Protein AF-A0A8E8EWY5-F1 (afdb_monomer)

Structure (mmCIF, N/CA/C/O backbone):
data_AF-A0A8E8EWY5-F1
#
_entry.id   AF-A0A8E8EWY5-F1
#
loop_
_atom_site.group_PDB
_atom_site.id
_atom_site.type_symbol
_atom_site.label_atom_id
_atom_site.label_alt_id
_atom_site.label_comp_id
_atom_site.label_asym_id
_atom_site.label_entity_id
_atom_site.label_seq_id
_atom_site.pdbx_PDB_ins_code
_atom_site.Cartn_x
_atom_site.Cartn_y
_atom_site.Cartn_z
_atom_site.occupancy
_atom_site.B_iso_or_equiv
_atom_site.auth_seq_id
_atom_site.auth_comp_id
_atom_site.auth_asym_id
_atom_site.auth_atom_id
_atom_site.pdbx_PDB_model_num
ATOM 1 N N . MET A 1 1 ? -15.990 -12.093 -7.035 1.00 45.44 1 MET A N 1
ATOM 2 C CA . MET A 1 1 ? -15.353 -11.104 -7.925 1.00 45.44 1 MET A CA 1
ATOM 3 C C . MET A 1 1 ? -14.337 -10.391 -7.060 1.00 45.44 1 MET A C 1
ATOM 5 O O . MET A 1 1 ? -14.735 -9.943 -5.994 1.00 45.44 1 MET A O 1
ATOM 9 N N . PHE A 1 2 ? -13.054 -10.409 -7.418 1.00 60.31 2 PHE A N 1
ATOM 10 C CA . PHE A 1 2 ? -12.082 -9.564 -6.721 1.00 60.31 2 PHE A CA 1
ATOM 11 C C . PHE A 1 2 ? -12.467 -8.103 -6.994 1.00 60.31 2 PHE A C 1
ATOM 13 O O . PHE A 1 2 ? -12.903 -7.801 -8.108 1.00 60.31 2 PHE A O 1
ATOM 20 N N . GLY A 1 3 ? -12.423 -7.246 -5.971 1.00 73.56 3 GLY A N 1
ATOM 21 C CA . GLY A 1 3 ? -12.613 -5.803 -6.144 1.00 73.56 3 GLY A CA 1
ATOM 22 C C . GLY A 1 3 ? -11.459 -5.179 -6.936 1.00 73.56 3 GLY A C 1
ATOM 23 O O . GLY A 1 3 ? -10.625 -5.895 -7.492 1.00 73.56 3 GLY A O 1
ATOM 24 N N .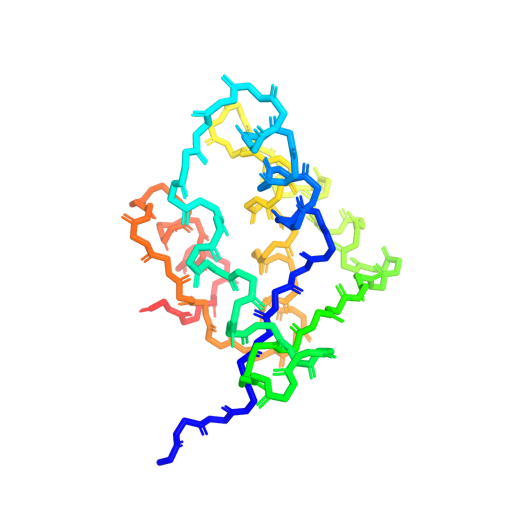 THR A 1 4 ? -11.401 -3.849 -6.979 1.00 86.81 4 THR A N 1
ATOM 25 C CA . THR A 1 4 ? -10.217 -3.125 -7.465 1.00 86.81 4 THR A CA 1
ATOM 26 C C . THR A 1 4 ? -8.979 -3.589 -6.696 1.00 86.81 4 THR A C 1
ATOM 28 O O . THR A 1 4 ? -9.037 -3.729 -5.475 1.00 86.81 4 THR A O 1
ATOM 31 N N . ILE A 1 5 ? -7.878 -3.861 -7.403 1.00 91.06 5 ILE A N 1
ATOM 32 C CA . ILE A 1 5 ? -6.598 -4.203 -6.777 1.00 91.06 5 ILE A CA 1
ATOM 33 C C . ILE A 1 5 ? -5.700 -2.978 -6.874 1.00 91.06 5 ILE A C 1
ATOM 35 O O . ILE A 1 5 ? -5.470 -2.464 -7.966 1.00 91.06 5 ILE A O 1
ATOM 39 N N . GLU A 1 6 ? -5.200 -2.528 -5.731 1.00 93.75 6 GLU A N 1
ATOM 40 C CA . GLU A 1 6 ? -4.443 -1.287 -5.596 1.00 93.75 6 GLU A CA 1
ATOM 41 C C . GLU A 1 6 ? -3.016 -1.572 -5.114 1.00 93.75 6 GLU A C 1
ATOM 43 O O . GLU A 1 6 ? -2.771 -2.524 -4.374 1.00 93.75 6 GLU A O 1
ATOM 48 N N . THR A 1 7 ? -2.073 -0.716 -5.499 1.00 93.81 7 THR A N 1
ATOM 49 C CA . THR A 1 7 ? -0.727 -0.655 -4.920 1.00 93.81 7 THR A CA 1
ATOM 50 C C . THR A 1 7 ? -0.322 0.800 -4.696 1.00 93.81 7 THR A C 1
ATOM 52 O O . THR A 1 7 ? -0.623 1.654 -5.537 1.00 93.81 7 THR A O 1
ATOM 55 N N . PRO A 1 8 ? 0.384 1.134 -3.604 1.00 94.38 8 PRO A N 1
ATOM 56 C CA . PRO A 1 8 ? 0.882 2.486 -3.420 1.00 94.38 8 PRO A CA 1
ATOM 57 C C . PRO A 1 8 ? 2.018 2.811 -4.394 1.00 94.38 8 PRO A C 1
ATOM 59 O O . PRO A 1 8 ? 2.798 1.935 -4.777 1.00 94.38 8 PRO A O 1
ATOM 62 N N . VAL A 1 9 ? 2.173 4.099 -4.715 1.00 92.38 9 VAL A N 1
ATOM 63 C CA . VAL A 1 9 ? 3.295 4.622 -5.524 1.00 92.38 9 VAL A CA 1
ATOM 64 C C . VAL A 1 9 ? 4.662 4.167 -4.990 1.00 92.38 9 VAL A C 1
ATOM 66 O O . VAL A 1 9 ? 5.553 3.876 -5.776 1.00 92.38 9 VAL A O 1
ATOM 69 N N . SER A 1 10 ? 4.828 4.002 -3.674 1.00 92.25 10 SER A N 1
ATOM 70 C CA . SER A 1 10 ? 6.101 3.554 -3.087 1.00 92.25 10 SER A CA 1
ATOM 71 C C . SER A 1 10 ? 6.546 2.160 -3.512 1.00 92.25 10 SER A C 1
ATOM 73 O O . SER A 1 10 ? 7.744 1.925 -3.617 1.00 92.25 10 SER A O 1
ATOM 75 N N . VAL A 1 11 ? 5.607 1.247 -3.775 1.00 92.12 11 VAL A N 1
ATOM 76 C CA . VAL A 1 11 ? 5.943 -0.078 -4.320 1.00 92.12 11 VAL A CA 1
ATOM 77 C C . VAL A 1 11 ? 6.444 0.071 -5.756 1.00 92.12 11 VAL A C 1
ATOM 79 O O . VAL A 1 11 ? 7.372 -0.619 -6.167 1.00 92.12 11 VAL A O 1
ATOM 82 N N . ILE A 1 12 ? 5.885 1.013 -6.521 1.00 90.00 12 ILE A N 1
ATOM 83 C CA . ILE A 1 12 ? 6.363 1.314 -7.875 1.00 90.00 12 ILE A CA 1
ATOM 84 C C . ILE A 1 12 ? 7.779 1.892 -7.829 1.00 90.00 12 ILE A C 1
ATOM 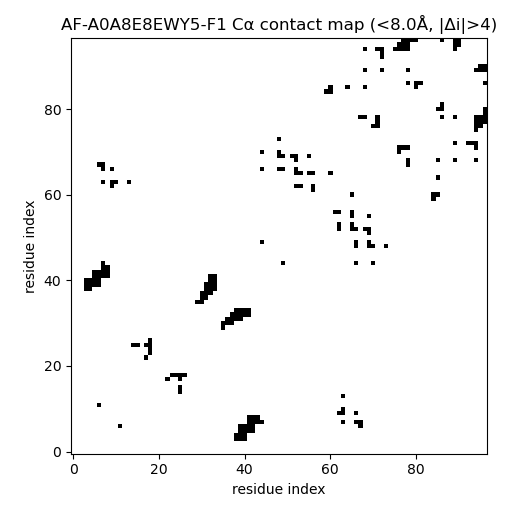86 O O . ILE A 1 12 ? 8.631 1.430 -8.580 1.00 90.00 12 ILE A O 1
ATOM 90 N N . ASP A 1 13 ? 8.065 2.801 -6.895 1.00 89.25 13 ASP A N 1
ATOM 91 C CA . ASP A 1 13 ? 9.414 3.353 -6.711 1.00 89.25 13 ASP A CA 1
ATOM 92 C C .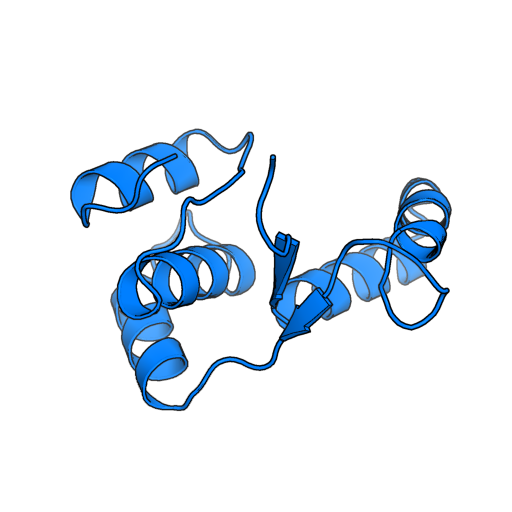 ASP A 1 13 ? 10.454 2.264 -6.369 1.00 89.25 13 ASP A C 1
ATOM 94 O O . ASP A 1 13 ? 11.616 2.345 -6.778 1.00 89.25 13 ASP A O 1
ATOM 98 N N . GLU A 1 14 ? 10.066 1.237 -5.605 1.00 89.88 14 GLU A N 1
ATOM 99 C CA . GLU A 1 14 ? 10.924 0.082 -5.306 1.00 89.88 14 GLU A CA 1
ATOM 100 C C . GLU A 1 14 ? 11.158 -0.807 -6.525 1.00 89.88 14 GLU A C 1
ATOM 102 O O . GLU A 1 14 ? 12.294 -1.214 -6.781 1.00 89.88 14 GLU A O 1
ATOM 107 N N . LEU A 1 15 ? 10.111 -1.060 -7.310 1.00 88.94 15 LEU A N 1
ATOM 108 C CA . LEU A 1 15 ? 10.218 -1.808 -8.558 1.00 88.94 15 LEU A CA 1
ATOM 109 C C . LEU A 1 15 ? 11.094 -1.079 -9.581 1.00 88.94 15 LEU A C 1
ATOM 111 O O . LEU A 1 15 ? 11.947 -1.707 -10.205 1.00 88.94 15 LEU A O 1
ATOM 115 N N . ASP A 1 16 ? 10.945 0.235 -9.722 1.00 87.12 16 ASP A N 1
ATOM 116 C CA . ASP A 1 16 ? 11.748 1.037 -10.647 1.00 87.12 16 ASP A CA 1
ATOM 117 C C . ASP A 1 16 ? 13.230 1.041 -10.239 1.00 87.12 16 ASP A C 1
ATOM 119 O O . ASP A 1 16 ? 14.119 0.947 -11.092 1.00 87.12 16 ASP A O 1
ATOM 123 N N . ARG A 1 17 ? 13.519 1.056 -8.931 1.00 87.12 17 ARG A N 1
ATOM 124 C CA . ARG A 1 17 ? 14.886 0.887 -8.414 1.00 87.12 17 ARG A CA 1
ATOM 125 C C . ARG A 1 17 ? 15.444 -0.499 -8.730 1.00 87.12 17 ARG A C 1
ATOM 127 O O . ARG A 1 17 ? 16.564 -0.593 -9.222 1.00 87.12 17 ARG A O 1
ATOM 134 N N . ALA A 1 18 ? 14.661 -1.557 -8.523 1.00 87.12 18 ALA A N 1
ATOM 135 C CA . ALA A 1 18 ? 15.066 -2.917 -8.874 1.00 87.12 18 ALA A CA 1
ATOM 136 C C . ALA A 1 18 ? 15.311 -3.066 -10.389 1.00 87.12 18 ALA A C 1
ATOM 138 O O . ALA A 1 18 ? 16.290 -3.682 -10.811 1.00 87.12 18 ALA A O 1
ATOM 139 N N . ALA A 1 19 ? 14.485 -2.448 -11.234 1.00 86.69 19 ALA A N 1
ATOM 140 C CA . ALA A 1 19 ? 14.717 -2.425 -12.676 1.00 86.69 19 ALA A CA 1
ATOM 141 C C . ALA A 1 19 ? 16.049 -1.740 -13.024 1.00 86.69 19 ALA A C 1
ATOM 143 O O . ALA A 1 19 ? 16.822 -2.271 -13.822 1.00 86.69 19 ALA A O 1
ATOM 144 N N . ALA A 1 20 ? 16.357 -0.602 -12.391 1.00 87.12 20 ALA A N 1
ATOM 145 C CA . ALA A 1 20 ? 17.632 0.096 -12.571 1.00 87.12 20 ALA A CA 1
ATOM 146 C C . ALA A 1 20 ? 18.846 -0.729 -12.097 1.00 87.12 20 ALA A C 1
ATOM 148 O O . ALA A 1 20 ? 19.940 -0.586 -12.643 1.00 87.12 20 ALA A O 1
ATOM 149 N N . GLU A 1 21 ? 18.652 -1.618 -11.121 1.00 90.69 21 GLU A N 1
ATOM 150 C CA . GLU A 1 21 ? 19.655 -2.578 -10.639 1.00 90.69 21 GLU A CA 1
ATOM 151 C C . GLU A 1 21 ? 19.797 -3.826 -11.536 1.00 90.69 21 GLU A C 1
ATOM 153 O O . GLU A 1 21 ? 20.688 -4.646 -11.312 1.00 90.69 21 GLU A O 1
ATOM 158 N N . GLY A 1 22 ? 18.973 -3.957 -12.583 1.00 88.19 22 GLY A N 1
ATOM 159 C CA . GLY A 1 22 ? 19.051 -5.036 -13.573 1.00 88.19 22 GLY A CA 1
ATOM 160 C C . GLY A 1 22 ? 18.142 -6.234 -13.294 1.00 88.19 22 GLY A C 1
ATOM 161 O O . GLY A 1 22 ? 18.353 -7.309 -13.856 1.00 88.19 22 GLY A O 1
ATOM 162 N N . TYR A 1 23 ? 17.132 -6.087 -12.433 1.00 84.06 23 TYR A N 1
ATOM 163 C CA . TYR A 1 23 ? 16.159 -7.149 -12.185 1.00 84.06 23 TYR A CA 1
ATOM 164 C C . TYR A 1 23 ? 15.081 -7.203 -13.285 1.00 84.06 23 TYR A C 1
ATOM 166 O O . TYR A 1 23 ? 14.063 -6.512 -13.236 1.00 84.06 23 TYR A O 1
ATOM 174 N N . ASP A 1 24 ? 15.266 -8.100 -14.258 1.00 79.44 24 ASP A N 1
ATOM 175 C CA . ASP A 1 24 ? 14.405 -8.224 -15.449 1.00 79.44 24 ASP A CA 1
ATOM 176 C C . ASP A 1 24 ? 12.938 -8.585 -15.158 1.00 79.44 24 ASP A C 1
ATOM 178 O O . ASP A 1 24 ? 12.061 -8.339 -15.990 1.00 79.44 24 ASP A O 1
ATOM 182 N N . PHE A 1 25 ? 12.623 -9.161 -13.991 1.00 76.75 25 PHE A N 1
ATOM 183 C CA . PHE A 1 25 ? 11.245 -9.549 -13.663 1.00 76.75 25 PHE A CA 1
ATOM 184 C C . PHE A 1 25 ? 10.293 -8.345 -13.577 1.00 76.75 25 PHE A C 1
ATOM 186 O O . PHE A 1 25 ? 9.098 -8.510 -13.831 1.00 76.75 25 PHE A O 1
ATOM 193 N N . VAL A 1 26 ? 10.809 -7.143 -13.286 1.00 77.00 26 VAL A N 1
ATOM 194 C CA . VAL A 1 26 ? 10.013 -5.908 -13.188 1.00 77.00 26 VAL A CA 1
ATOM 195 C C . VAL A 1 26 ? 9.328 -5.577 -14.518 1.00 77.00 26 VAL A C 1
ATOM 197 O O . VAL A 1 26 ? 8.192 -5.104 -14.533 1.00 77.00 26 VAL A O 1
ATOM 200 N N . THR A 1 27 ? 9.948 -5.938 -15.646 1.00 74.00 27 THR A N 1
ATOM 201 C CA . THR A 1 27 ? 9.369 -5.742 -16.988 1.00 74.00 27 THR A CA 1
ATOM 202 C C . THR A 1 27 ? 8.044 -6.487 -17.181 1.00 74.00 27 THR A C 1
ATOM 204 O O . THR A 1 27 ? 7.186 -6.048 -17.943 1.00 74.00 27 THR A O 1
ATOM 207 N N . ARG A 1 28 ? 7.831 -7.593 -16.454 1.00 77.44 28 ARG A N 1
ATOM 208 C CA . ARG A 1 28 ? 6.577 -8.361 -16.487 1.00 77.44 28 ARG A CA 1
ATOM 209 C C . ARG A 1 28 ? 5.473 -7.711 -15.657 1.00 77.44 28 ARG A C 1
ATOM 211 O O . ARG A 1 28 ? 4.302 -7.944 -15.943 1.00 77.44 28 ARG A O 1
ATOM 218 N N . ILE A 1 29 ? 5.837 -6.928 -14.640 1.00 77.81 29 ILE A N 1
ATOM 219 C CA . ILE A 1 29 ? 4.889 -6.214 -13.775 1.00 77.81 29 ILE A CA 1
ATOM 220 C C . ILE A 1 29 ? 4.341 -4.979 -14.496 1.00 77.81 29 ILE A C 1
ATOM 222 O O . ILE A 1 29 ? 3.189 -4.611 -14.291 1.00 77.81 29 ILE A O 1
ATOM 226 N N . ASP A 1 30 ? 5.112 -4.372 -15.399 1.00 76.44 30 ASP A N 1
ATOM 227 C CA . ASP A 1 30 ? 4.661 -3.185 -16.132 1.00 76.44 30 ASP A CA 1
ATOM 228 C C . ASP A 1 30 ? 3.360 -3.429 -16.919 1.00 76.44 30 ASP A C 1
ATOM 230 O O . ASP A 1 30 ? 2.469 -2.584 -16.929 1.00 76.44 30 ASP A O 1
ATOM 234 N N . ALA A 1 31 ? 3.186 -4.632 -17.476 1.00 75.75 31 ALA A N 1
ATOM 235 C CA . ALA A 1 31 ? 1.990 -5.020 -18.225 1.00 75.75 31 ALA A CA 1
ATOM 236 C C . ALA A 1 31 ? 0.712 -5.164 -17.373 1.00 75.75 31 ALA A C 1
ATOM 238 O O . ALA A 1 31 ? -0.377 -5.235 -17.935 1.00 75.75 31 ALA A O 1
ATOM 239 N N . VAL A 1 32 ? 0.815 -5.252 -16.040 1.00 78.31 32 VAL A N 1
ATOM 240 C CA . VAL A 1 32 ? -0.365 -5.376 -15.159 1.00 78.31 32 VAL A CA 1
ATOM 241 C C . VAL A 1 32 ? -0.780 -4.054 -14.517 1.00 78.31 32 VAL A C 1
ATOM 243 O O . VAL A 1 32 ? -1.838 -4.003 -13.892 1.00 78.31 32 VAL A O 1
ATOM 246 N N . LYS A 1 33 ? -0.000 -2.981 -14.697 1.00 80.25 33 LYS A N 1
ATOM 247 C CA . LYS A 1 33 ? -0.313 -1.641 -14.186 1.00 80.25 33 LYS A CA 1
ATOM 248 C C . LYS A 1 33 ? -1.455 -1.005 -14.987 1.00 80.25 33 LYS A C 1
ATOM 250 O O . LYS A 1 33 ? -1.501 -1.096 -16.210 1.00 80.25 33 LYS A O 1
ATOM 255 N N . SER A 1 34 ? -2.360 -0.321 -14.297 1.00 73.75 34 SER A N 1
ATOM 256 C CA . SER A 1 34 ? -3.573 0.295 -14.866 1.00 73.75 34 SER A CA 1
ATOM 257 C C . SER A 1 34 ? -3.313 1.324 -15.967 1.00 73.75 34 SER A C 1
ATOM 259 O O . SER A 1 34 ? -4.103 1.416 -16.901 1.00 73.75 34 SER A O 1
ATOM 261 N N . TYR A 1 35 ? -2.191 2.053 -15.932 1.00 73.88 35 TYR A N 1
ATOM 262 C CA . TYR A 1 35 ? -1.826 2.970 -17.022 1.00 73.88 35 TYR A CA 1
ATOM 263 C C . TYR A 1 35 ? -1.442 2.254 -18.332 1.00 73.88 35 TYR A C 1
ATOM 265 O O . TYR A 1 35 ? -1.339 2.907 -19.366 1.00 73.88 35 TYR A O 1
ATOM 273 N N . ASN A 1 36 ? -1.249 0.931 -18.288 1.00 71.56 36 ASN A N 1
ATOM 274 C CA . ASN A 1 36 ? -1.015 0.044 -19.428 1.00 71.56 36 ASN A CA 1
ATOM 275 C C . ASN A 1 36 ? -2.228 -0.881 -19.677 1.00 71.56 36 ASN A C 1
ATOM 277 O O . ASN A 1 36 ? -2.055 -2.043 -20.042 1.00 71.56 36 ASN A O 1
ATOM 281 N N . ASP A 1 37 ? -3.451 -0.403 -19.413 1.00 77.31 37 ASP A N 1
ATOM 282 C CA . ASP A 1 37 ? -4.704 -1.181 -19.492 1.00 77.31 37 ASP A CA 1
ATOM 283 C C . ASP A 1 37 ? -4.737 -2.424 -18.571 1.00 77.31 37 ASP A C 1
ATOM 285 O O . ASP A 1 37 ? -5.547 -3.340 -18.746 1.00 77.31 37 ASP A O 1
ATOM 289 N N . GLY A 1 38 ? -3.845 -2.473 -17.578 1.00 79.62 38 GLY A N 1
ATOM 290 C CA . GLY A 1 38 ? -3.777 -3.530 -16.579 1.00 79.62 38 GLY A CA 1
ATOM 291 C C . G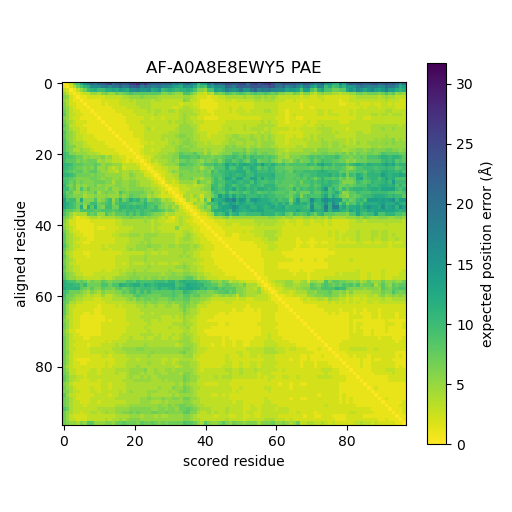LY A 1 38 ? -4.819 -3.386 -15.464 1.00 79.62 38 GLY A C 1
ATOM 292 O O . GLY A 1 38 ? -5.579 -2.424 -15.394 1.00 79.62 38 GLY A O 1
ATOM 293 N N . TRP A 1 39 ? -4.854 -4.364 -14.560 1.00 88.12 39 TRP A N 1
ATOM 294 C CA . TRP A 1 39 ? -5.829 -4.425 -13.463 1.00 88.12 39 TRP A CA 1
ATOM 295 C C . TRP A 1 39 ? -5.338 -3.794 -12.149 1.00 88.12 39 TRP A C 1
ATOM 297 O O . TRP A 1 39 ? -6.131 -3.672 -11.218 1.00 88.12 39 TRP A O 1
ATOM 307 N N . LEU A 1 40 ? -4.054 -3.425 -12.053 1.00 89.56 40 LEU A N 1
ATOM 308 C CA . LEU A 1 40 ? -3.437 -2.884 -10.839 1.00 89.56 40 LEU A CA 1
ATOM 309 C C . LEU A 1 40 ? -3.495 -1.351 -10.818 1.00 89.56 40 LEU A C 1
ATOM 311 O O . LEU A 1 40 ? -2.780 -0.672 -11.563 1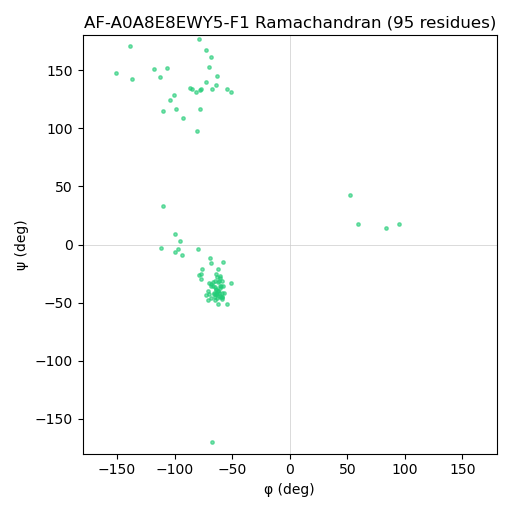.00 89.56 40 LEU A O 1
ATOM 315 N N . GLU A 1 41 ? -4.326 -0.792 -9.949 1.00 92.12 41 GLU A N 1
ATOM 316 C CA . GLU A 1 41 ? -4.430 0.650 -9.741 1.00 92.12 41 GLU A CA 1
ATOM 317 C C . GLU A 1 41 ? -3.273 1.165 -8.878 1.00 92.12 41 GLU A C 1
ATOM 319 O O . GLU A 1 41 ? -2.940 0.582 -7.848 1.00 92.12 41 GLU A O 1
ATOM 324 N N . ILE A 1 42 ? -2.635 2.257 -9.305 1.00 92.12 42 ILE A N 1
ATOM 325 C CA . ILE A 1 42 ? -1.559 2.890 -8.537 1.00 92.12 42 ILE A CA 1
ATOM 326 C C . ILE A 1 42 ? -2.157 4.062 -7.775 1.00 92.12 42 ILE A C 1
ATOM 328 O O . ILE A 1 42 ? -2.610 5.033 -8.380 1.00 92.12 42 ILE A O 1
ATOM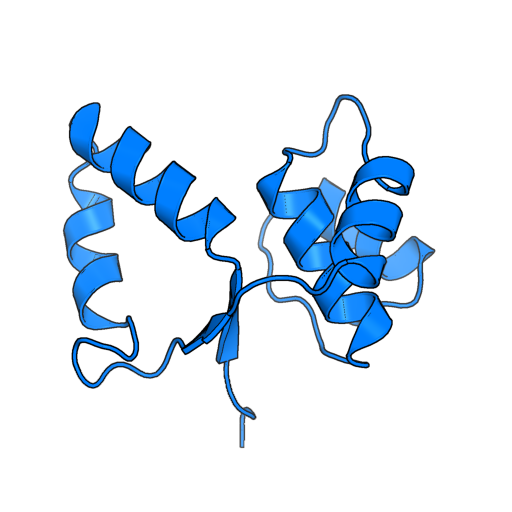 332 N N . VAL A 1 43 ? -2.127 3.981 -6.450 1.00 93.75 43 VAL A N 1
ATOM 333 C CA . VAL A 1 43 ? -2.753 4.971 -5.573 1.00 93.75 43 VAL A CA 1
ATOM 334 C C . VAL A 1 43 ? -1.709 5.747 -4.779 1.00 93.75 43 VAL A C 1
ATOM 336 O O . VAL A 1 43 ? -0.681 5.218 -4.355 1.00 93.75 43 VAL A O 1
ATOM 339 N N . ALA A 1 44 ? -1.973 7.032 -4.556 1.00 94.62 44 ALA A N 1
ATOM 340 C CA . ALA A 1 44 ? -1.211 7.822 -3.600 1.00 94.62 44 ALA A CA 1
ATOM 341 C C . ALA A 1 44 ? -1.833 7.660 -2.201 1.00 94.62 44 ALA A C 1
ATOM 343 O O . ALA A 1 44 ? -3.062 7.753 -2.085 1.00 94.62 44 ALA A O 1
ATOM 344 N N . PRO A 1 45 ? -1.027 7.443 -1.145 1.00 94.38 45 PRO A N 1
ATOM 345 C CA . PRO A 1 45 ? -1.534 7.506 0.216 1.00 94.38 45 PRO A CA 1
ATOM 346 C C . PRO A 1 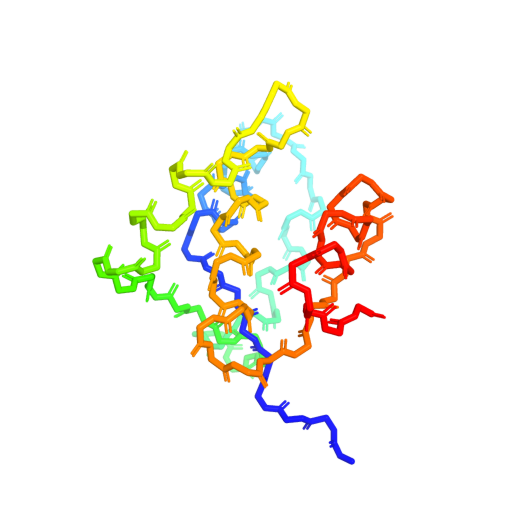45 ? -2.038 8.918 0.549 1.00 94.38 45 PRO A C 1
ATOM 348 O O . PRO A 1 45 ? -1.465 9.922 0.114 1.00 94.38 45 PRO A O 1
ATOM 351 N N . THR A 1 46 ? -3.089 9.007 1.354 1.00 97.06 46 THR A N 1
ATOM 352 C CA . THR A 1 46 ? -3.522 10.257 1.986 1.00 97.06 46 THR A CA 1
ATOM 353 C C . THR A 1 46 ? -2.562 10.655 3.114 1.00 97.06 46 THR A C 1
ATOM 355 O O . THR A 1 46 ? -1.756 9.850 3.573 1.00 97.06 46 THR A O 1
ATOM 358 N N . GLY A 1 47 ? -2.662 11.894 3.612 1.00 97.31 47 GLY A N 1
ATOM 359 C CA . GLY A 1 47 ? -1.846 12.339 4.751 1.00 97.31 47 GLY A CA 1
ATOM 360 C C . GLY A 1 47 ? -2.026 11.466 5.999 1.00 97.31 47 GLY A C 1
ATOM 361 O O . GLY A 1 47 ? -1.041 11.087 6.618 1.00 97.31 47 GLY A O 1
ATOM 362 N N . ALA A 1 48 ? -3.264 11.065 6.308 1.00 97.19 48 ALA A N 1
ATOM 363 C CA . ALA A 1 48 ? -3.548 10.192 7.448 1.00 97.19 48 ALA A CA 1
ATOM 364 C C . ALA A 1 48 ? -2.971 8.779 7.258 1.00 97.19 48 ALA A C 1
ATOM 366 O O . ALA A 1 48 ? -2.515 8.161 8.215 1.00 97.19 48 ALA A O 1
ATOM 367 N N . GLU A 1 49 ? -2.978 8.263 6.025 1.00 97.56 49 GLU A N 1
ATOM 368 C CA . GLU A 1 49 ? -2.357 6.974 5.699 1.00 97.56 49 GLU A CA 1
ATOM 369 C C . GLU A 1 49 ? -0.826 7.046 5.816 1.00 97.56 49 GLU A C 1
ATOM 371 O O . GLU A 1 49 ? -0.209 6.074 6.240 1.00 97.56 49 GLU A O 1
ATOM 376 N N . LEU A 1 50 ? -0.204 8.187 5.495 1.00 97.00 50 LEU A N 1
ATOM 377 C CA . LEU A 1 50 ? 1.234 8.395 5.703 1.00 97.00 50 LEU A CA 1
ATOM 378 C C . LEU A 1 50 ? 1.598 8.459 7.188 1.00 97.00 50 LEU A C 1
ATOM 380 O O . LEU A 1 50 ? 2.532 7.781 7.599 1.00 97.00 50 LEU A O 1
ATOM 384 N N . GLU A 1 51 ? 0.846 9.219 7.986 1.00 96.75 51 GLU A N 1
ATOM 385 C CA . GLU A 1 51 ? 1.058 9.302 9.439 1.00 96.75 51 GLU A CA 1
ATOM 386 C C . GLU A 1 51 ? 0.932 7.921 10.094 1.00 96.75 51 GLU A C 1
ATOM 388 O O . GLU A 1 51 ? 1.801 7.507 10.858 1.00 96.75 51 GLU A O 1
ATOM 393 N N . LEU A 1 52 ? -0.100 7.156 9.722 1.00 95.88 52 LEU A N 1
ATOM 394 C CA . LEU A 1 52 ? -0.264 5.791 10.212 1.00 95.88 52 LEU A CA 1
ATOM 395 C C . LEU A 1 52 ? 0.876 4.871 9.749 1.00 95.88 52 LEU A C 1
ATOM 397 O O . LEU A 1 52 ? 1.325 4.029 10.520 1.00 95.88 52 LEU A O 1
ATOM 401 N N . ALA A 1 53 ? 1.352 5.006 8.511 1.00 95.56 53 ALA A N 1
ATOM 402 C CA . ALA A 1 53 ? 2.484 4.217 8.030 1.00 95.56 53 ALA A CA 1
ATOM 403 C C . ALA A 1 53 ? 3.759 4.499 8.842 1.00 95.56 53 ALA A C 1
ATOM 405 O O . ALA A 1 53 ? 4.481 3.561 9.179 1.00 95.56 53 ALA A O 1
ATOM 406 N N . ASP A 1 54 ? 4.010 5.760 9.197 1.00 94.75 54 ASP A N 1
ATOM 407 C CA . ASP A 1 54 ? 5.149 6.139 10.037 1.00 94.75 54 ASP A CA 1
ATOM 408 C C . ASP A 1 54 ? 5.032 5.534 11.451 1.00 94.75 54 ASP A C 1
ATOM 410 O O . ASP A 1 54 ? 6.024 5.034 11.985 1.00 94.75 54 ASP A O 1
ATOM 414 N N . ASP A 1 55 ? 3.822 5.486 12.020 1.00 94.38 55 ASP A N 1
ATOM 415 C CA . ASP A 1 55 ? 3.548 4.860 13.324 1.00 94.38 55 ASP A CA 1
ATOM 416 C C . ASP A 1 55 ? 3.659 3.323 13.301 1.00 94.38 55 ASP A C 1
ATOM 418 O O . ASP A 1 55 ? 4.044 2.699 14.295 1.00 94.38 55 ASP A O 1
ATOM 422 N N . LEU A 1 56 ? 3.306 2.692 12.177 1.00 91.06 56 LEU A N 1
ATOM 423 C CA . LEU A 1 56 ? 3.404 1.241 11.985 1.00 91.06 56 LEU A CA 1
ATOM 424 C C . LEU A 1 56 ? 4.837 0.770 11.724 1.00 91.06 56 LEU A C 1
ATOM 426 O O . LEU A 1 56 ? 5.126 -0.415 11.919 1.00 91.06 56 LEU A O 1
ATOM 430 N N . GLY A 1 57 ? 5.711 1.677 11.283 1.00 85.38 57 GLY A N 1
ATOM 431 C CA . GLY A 1 57 ? 7.091 1.384 10.933 1.00 85.38 57 GLY A CA 1
ATOM 432 C C . GLY A 1 57 ? 7.828 0.621 12.035 1.00 85.38 57 GLY A C 1
ATOM 433 O O . GLY A 1 57 ? 7.836 0.994 13.208 1.00 85.38 57 GLY A O 1
ATOM 434 N N . ASP A 1 58 ? 8.502 -0.458 11.647 1.00 85.88 58 ASP A N 1
ATOM 435 C CA . ASP A 1 58 ? 9.461 -1.147 12.499 1.00 85.88 58 ASP A CA 1
ATOM 436 C C . ASP A 1 58 ? 10.692 -1.567 11.694 1.00 85.88 58 ASP A C 1
ATOM 438 O O . ASP A 1 58 ? 10.736 -1.451 10.474 1.00 85.88 58 ASP A O 1
ATOM 442 N N . HIS A 1 59 ? 11.727 -2.030 12.393 1.00 83.69 59 HIS A N 1
ATOM 443 C CA . HIS A 1 59 ? 13.008 -2.423 11.796 1.00 83.69 59 HIS A CA 1
ATOM 444 C C . HIS A 1 59 ? 12.929 -3.525 10.724 1.00 83.69 59 HIS A C 1
ATOM 446 O O . HIS A 1 59 ? 13.916 -3.732 10.020 1.00 83.69 59 HIS A O 1
ATOM 452 N N . ALA A 1 60 ? 11.812 -4.247 10.629 1.00 85.31 60 ALA A N 1
ATOM 453 C CA . ALA A 1 60 ? 11.595 -5.327 9.678 1.00 85.31 60 ALA A CA 1
ATOM 454 C C . ALA A 1 60 ? 10.533 -4.986 8.614 1.00 85.31 60 ALA A C 1
ATOM 456 O O . ALA A 1 60 ? 10.330 -5.790 7.711 1.00 85.31 60 ALA A O 1
ATOM 457 N N . LEU A 1 61 ? 9.889 -3.814 8.683 1.00 88.06 61 LEU A N 1
ATOM 458 C CA . LEU A 1 61 ? 8.975 -3.319 7.651 1.00 88.06 61 LEU A CA 1
ATOM 459 C C . LEU A 1 61 ? 9.678 -2.293 6.764 1.00 88.06 61 LEU A C 1
ATOM 461 O O . LEU A 1 61 ? 10.230 -1.304 7.254 1.00 88.06 61 LEU A O 1
ATOM 465 N N . SER A 1 62 ? 9.615 -2.484 5.445 1.00 90.62 62 SER A N 1
ATOM 466 C CA . SER A 1 62 ? 9.984 -1.408 4.530 1.00 90.62 62 SER A CA 1
ATOM 467 C C . SER A 1 62 ? 8.965 -0.265 4.611 1.00 90.62 62 SER A C 1
ATOM 469 O O . SER A 1 62 ? 7.821 -0.427 5.046 1.00 90.62 62 SER A O 1
ATOM 471 N N . SER A 1 63 ? 9.360 0.918 4.133 1.00 91.19 63 SER A N 1
ATOM 472 C CA . SER A 1 63 ? 8.424 2.041 4.007 1.00 91.19 63 SER A CA 1
ATOM 473 C C . SER A 1 63 ? 7.251 1.729 3.069 1.00 91.19 63 SER A C 1
ATOM 475 O O . SER A 1 63 ? 6.164 2.274 3.254 1.00 91.19 63 SER A O 1
ATOM 477 N N . ALA A 1 64 ? 7.449 0.856 2.073 1.00 93.69 64 ALA A N 1
ATOM 478 C CA . ALA A 1 64 ? 6.383 0.428 1.181 1.00 93.69 64 ALA A CA 1
ATOM 479 C C . ALA A 1 64 ? 5.408 -0.517 1.894 1.00 93.69 64 ALA A C 1
ATOM 481 O O . ALA A 1 64 ? 4.201 -0.298 1.807 1.00 93.69 64 ALA A O 1
ATOM 482 N N . ASP A 1 65 ? 5.911 -1.476 2.676 1.00 95.00 65 ASP A N 1
ATOM 483 C CA . ASP A 1 65 ? 5.079 -2.397 3.461 1.00 95.00 65 ASP A CA 1
ATOM 484 C C . ASP A 1 65 ? 4.212 -1.656 4.479 1.00 95.00 65 ASP A C 1
ATOM 486 O O . ASP A 1 65 ? 3.008 -1.899 4.580 1.00 95.00 65 ASP A O 1
ATOM 490 N N . ALA A 1 66 ? 4.806 -0.701 5.200 1.00 95.62 66 ALA A N 1
ATOM 491 C CA . ALA A 1 66 ? 4.086 0.122 6.164 1.00 95.62 66 ALA A CA 1
ATOM 492 C C . ALA A 1 66 ? 2.959 0.933 5.497 1.00 95.62 66 ALA A C 1
ATOM 494 O O . ALA A 1 66 ? 1.863 1.051 6.046 1.00 95.62 66 ALA A O 1
ATOM 495 N N . ARG A 1 67 ? 3.186 1.434 4.274 1.00 96.50 67 ARG A N 1
ATOM 496 C CA . ARG A 1 67 ? 2.165 2.144 3.485 1.00 96.50 67 ARG A CA 1
ATOM 497 C C . ARG A 1 67 ? 1.071 1.212 2.972 1.00 96.50 67 ARG A C 1
ATOM 499 O O . ARG A 1 67 ? -0.095 1.595 3.023 1.00 96.50 67 ARG A O 1
ATOM 506 N N . CYS A 1 68 ? 1.408 0.000 2.529 1.00 96.75 68 CYS A N 1
ATOM 507 C CA . CYS A 1 68 ? 0.417 -1.016 2.162 1.00 96.75 68 CYS A CA 1
ATOM 508 C C . CYS A 1 68 ? -0.501 -1.346 3.349 1.00 96.75 68 CYS A C 1
ATOM 510 O O . CYS A 1 68 ? -1.721 -1.368 3.194 1.00 96.75 68 CYS A O 1
ATOM 512 N N . LEU A 1 69 ? 0.072 -1.533 4.542 1.00 96.62 69 LEU A N 1
ATOM 513 C CA . LEU A 1 69 ? -0.679 -1.790 5.774 1.00 96.62 69 LEU A CA 1
ATOM 514 C C . LEU A 1 69 ? -1.579 -0.616 6.168 1.00 96.62 69 LEU A C 1
ATOM 516 O O . LEU A 1 69 ? -2.750 -0.822 6.483 1.00 96.62 69 LEU A O 1
ATOM 520 N N . ALA A 1 70 ? -1.052 0.609 6.133 1.00 97.00 70 ALA A N 1
ATOM 521 C CA . ALA A 1 70 ? -1.810 1.798 6.501 1.00 97.00 70 ALA A CA 1
ATOM 522 C C . ALA A 1 70 ? -2.995 2.049 5.558 1.00 97.00 70 ALA A C 1
ATOM 524 O O . ALA A 1 70 ? -4.098 2.337 6.023 1.00 97.00 70 ALA A O 1
ATOM 525 N N . ILE A 1 71 ? -2.789 1.882 4.247 1.00 96.94 71 ILE A N 1
ATOM 526 C CA . ILE A 1 71 ? -3.857 1.969 3.243 1.00 96.94 71 ILE A CA 1
ATOM 527 C C . ILE A 1 71 ? -4.907 0.887 3.493 1.00 96.94 71 ILE A C 1
ATOM 529 O O . ILE A 1 71 ? -6.091 1.202 3.588 1.00 96.94 71 ILE A O 1
ATOM 533 N N . ALA A 1 72 ? -4.486 -0.373 3.641 1.00 96.69 72 ALA A N 1
ATOM 534 C CA . ALA A 1 72 ? -5.411 -1.479 3.870 1.00 96.69 72 ALA A CA 1
ATOM 535 C C . ALA A 1 72 ? -6.254 -1.259 5.137 1.00 96.69 72 ALA A C 1
ATOM 537 O O . ALA A 1 72 ? -7.470 -1.437 5.118 1.00 96.69 72 ALA A O 1
ATOM 538 N N . SER A 1 73 ? -5.622 -0.775 6.209 1.00 96.62 73 SER A N 1
ATOM 539 C CA . SER A 1 73 ? -6.286 -0.461 7.474 1.00 96.62 73 SER A CA 1
ATOM 540 C C . SER A 1 73 ? -7.296 0.683 7.352 1.00 96.62 73 SER A C 1
ATOM 542 O O . SER A 1 73 ? -8.425 0.538 7.817 1.00 96.62 73 SER A O 1
ATOM 544 N N . GLN A 1 74 ? -6.942 1.807 6.719 1.00 96.81 74 GLN A N 1
ATOM 545 C CA . GLN A 1 74 ? -7.849 2.961 6.641 1.00 96.81 74 GLN A CA 1
ATOM 546 C C . GLN A 1 74 ? -8.964 2.806 5.608 1.00 96.81 74 GLN A C 1
ATOM 548 O O . GLN A 1 74 ? -10.015 3.434 5.746 1.00 96.81 74 GLN A O 1
ATOM 553 N N . ARG A 1 75 ? -8.752 1.982 4.579 1.00 95.50 75 ARG A N 1
ATOM 554 C CA . ARG A 1 75 ? -9.734 1.756 3.510 1.00 95.50 75 ARG A CA 1
ATOM 555 C C . ARG A 1 75 ? -10.616 0.532 3.729 1.00 95.50 75 ARG A C 1
ATOM 557 O O . ARG A 1 75 ? -11.425 0.243 2.853 1.00 95.50 75 ARG A O 1
ATOM 564 N N . ASP A 1 76 ? -10.475 -0.161 4.862 1.00 94.25 76 ASP A N 1
ATOM 565 C CA . ASP A 1 76 ? -11.163 -1.435 5.132 1.00 94.25 76 ASP A CA 1
ATOM 566 C C . ASP A 1 76 ? -10.941 -2.443 3.987 1.00 94.25 76 ASP A C 1
ATOM 568 O O . ASP A 1 76 ? -11.858 -3.096 3.486 1.00 94.25 76 ASP A O 1
ATOM 572 N N . ALA A 1 77 ? -9.698 -2.499 3.504 1.00 94.38 77 ALA A N 1
ATOM 573 C CA . ALA A 1 77 ? -9.298 -3.337 2.387 1.00 94.38 77 ALA A CA 1
ATOM 574 C C . ALA A 1 77 ? -8.482 -4.537 2.871 1.00 94.38 77 ALA A C 1
ATOM 576 O O . ALA A 1 77 ? -7.765 -4.491 3.872 1.00 94.38 77 ALA A O 1
ATOM 577 N N . ARG A 1 78 ? -8.563 -5.624 2.104 1.00 95.31 78 ARG A N 1
ATOM 578 C CA . ARG A 1 78 ? -7.724 -6.801 2.302 1.00 95.31 78 ARG A CA 1
ATOM 579 C C . ARG A 1 78 ? -6.321 -6.551 1.753 1.00 95.31 78 ARG A C 1
ATOM 581 O O . ARG A 1 78 ? -6.171 -6.115 0.612 1.00 95.31 78 ARG A O 1
ATOM 588 N N . LEU A 1 79 ? -5.306 -6.913 2.526 1.00 95.62 79 LEU A N 1
ATOM 589 C CA . LEU A 1 79 ? -3.917 -6.924 2.096 1.00 95.62 79 LEU A CA 1
ATOM 590 C C . LEU A 1 79 ? -3.582 -8.241 1.386 1.00 95.62 79 LEU A C 1
ATOM 592 O O . LEU A 1 79 ? -3.870 -9.318 1.891 1.00 95.62 79 LEU A O 1
ATOM 596 N N . VAL A 1 80 ? -2.915 -8.169 0.237 1.00 94.62 80 VAL A N 1
ATOM 597 C CA . VAL A 1 80 ? -2.343 -9.345 -0.431 1.00 94.62 80 VAL A CA 1
ATOM 598 C C . VAL A 1 80 ? -0.828 -9.256 -0.323 1.00 94.62 80 VAL A C 1
ATOM 600 O O . VAL A 1 80 ? -0.225 -8.347 -0.884 1.00 94.62 80 VAL A O 1
ATOM 603 N N . THR A 1 81 ? -0.217 -10.188 0.404 1.00 93.56 81 THR A N 1
ATOM 604 C CA . THR A 1 81 ? 1.238 -10.260 0.583 1.00 93.56 81 THR A CA 1
ATOM 605 C C . THR A 1 81 ? 1.683 -11.704 0.805 1.00 93.56 81 THR A C 1
ATOM 607 O O . THR A 1 81 ? 0.941 -12.506 1.375 1.00 93.56 81 THR A O 1
ATOM 610 N N . ASP A 1 82 ? 2.880 -12.046 0.338 1.00 93.56 82 ASP A N 1
ATOM 611 C CA . ASP A 1 82 ? 3.580 -13.290 0.667 1.00 93.56 82 ASP A CA 1
ATOM 612 C C . ASP A 1 82 ? 4.608 -13.109 1.800 1.00 93.56 82 ASP A C 1
ATOM 614 O O . ASP A 1 82 ? 5.171 -14.094 2.285 1.00 93.56 82 ASP A O 1
ATOM 618 N N . ASP A 1 83 ? 4.807 -11.876 2.277 1.00 93.81 83 ASP A N 1
ATOM 619 C CA . ASP A 1 83 ? 5.660 -11.575 3.420 1.00 93.81 83 ASP A CA 1
ATOM 620 C C . ASP A 1 83 ? 4.944 -11.899 4.744 1.00 93.81 83 ASP A C 1
ATOM 622 O O . ASP A 1 83 ? 3.929 -11.300 5.121 1.00 93.81 83 ASP A O 1
ATOM 626 N N . ALA A 1 84 ? 5.498 -12.863 5.484 1.00 94.25 84 ALA A N 1
ATOM 627 C CA . ALA A 1 84 ? 4.926 -13.340 6.738 1.00 94.25 84 ALA A CA 1
ATOM 628 C C . ALA A 1 84 ? 4.940 -12.290 7.863 1.00 94.25 84 ALA A C 1
ATOM 630 O O . ALA A 1 84 ? 4.041 -12.301 8.713 1.00 94.25 84 ALA A O 1
ATOM 631 N N . HIS A 1 85 ? 5.939 -11.400 7.902 1.00 94.31 85 HIS A N 1
ATOM 632 C CA . HIS A 1 85 ? 6.010 -10.334 8.905 1.00 94.31 85 HIS A CA 1
ATOM 633 C C . HIS A 1 85 ? 4.940 -9.286 8.624 1.00 94.31 85 HIS A C 1
ATOM 635 O O . HIS A 1 85 ? 4.152 -8.969 9.517 1.00 94.31 85 HIS A O 1
ATOM 641 N N . VAL A 1 86 ? 4.825 -8.847 7.368 1.00 95.25 86 VAL A N 1
ATOM 642 C CA . VAL A 1 86 ? 3.776 -7.910 6.939 1.00 95.25 86 VAL A CA 1
ATOM 643 C C . VAL A 1 86 ? 2.391 -8.496 7.220 1.00 95.25 86 VAL A C 1
ATOM 645 O O . VAL A 1 86 ? 1.558 -7.834 7.840 1.00 95.25 86 VAL A O 1
ATOM 648 N N . GLY A 1 87 ? 2.156 -9.762 6.860 1.00 94.81 87 GLY A N 1
ATOM 649 C CA . GLY A 1 87 ? 0.884 -10.436 7.127 1.00 94.81 87 GLY A CA 1
ATOM 650 C C . GLY A 1 87 ? 0.554 -10.543 8.621 1.00 94.81 87 GLY A C 1
ATOM 651 O O . GLY A 1 87 ? -0.572 -10.276 9.043 1.00 94.81 87 GLY A O 1
ATOM 652 N N . THR A 1 88 ? 1.550 -10.859 9.455 1.00 95.44 88 THR A N 1
ATOM 653 C CA . THR A 1 88 ? 1.377 -10.905 10.916 1.00 95.44 88 THR A CA 1
ATOM 654 C C . THR A 1 88 ? 1.035 -9.528 11.481 1.00 95.44 88 THR A C 1
ATOM 656 O O . THR A 1 88 ? 0.152 -9.415 12.334 1.00 95.44 88 THR A O 1
ATOM 659 N N . ARG A 1 89 ? 1.706 -8.473 11.006 1.00 94.38 89 ARG A N 1
ATOM 660 C CA . ARG A 1 89 ? 1.433 -7.097 11.432 1.00 94.38 89 ARG A CA 1
ATOM 661 C C . ARG A 1 89 ? 0.047 -6.637 10.994 1.00 94.38 89 ARG A C 1
ATOM 663 O O . ARG A 1 89 ? -0.664 -6.077 11.822 1.00 94.38 89 ARG A O 1
ATOM 670 N N . GLY A 1 90 ? -0.374 -6.962 9.771 1.00 94.12 90 GLY A N 1
ATOM 671 C CA . GLY A 1 90 ? -1.735 -6.719 9.283 1.00 94.12 90 GLY A CA 1
ATOM 672 C C . GLY A 1 90 ? -2.795 -7.322 10.201 1.00 94.12 90 GLY A C 1
ATOM 673 O O . GLY A 1 90 ? -3.661 -6.606 10.704 1.00 94.12 90 GLY A O 1
ATOM 674 N N . ALA A 1 91 ? -2.659 -8.606 10.534 1.00 95.00 91 ALA A N 1
ATOM 675 C CA . ALA A 1 91 ? -3.591 -9.279 11.435 1.00 95.00 91 ALA A CA 1
ATOM 676 C C . ALA A 1 91 ? -3.637 -8.647 12.844 1.00 95.00 91 ALA A C 1
ATOM 678 O O . ALA A 1 91 ? -4.706 -8.572 13.450 1.00 95.00 91 ALA A O 1
ATOM 679 N N . GLN A 1 92 ? -2.504 -8.159 13.370 1.00 94.31 92 GLN A N 1
ATOM 680 C CA . GLN A 1 92 ? -2.445 -7.483 14.678 1.00 94.31 92 GLN A CA 1
ATOM 681 C C . GLN A 1 92 ? -3.231 -6.167 14.712 1.00 94.31 92 GLN A C 1
ATOM 683 O O . GLN A 1 92 ? -3.755 -5.808 15.767 1.00 94.31 92 GLN A O 1
ATOM 688 N N . ILE A 1 93 ? -3.312 -5.461 13.582 1.00 93.25 93 ILE A N 1
ATOM 689 C CA . ILE A 1 93 ? -4.022 -4.179 13.458 1.00 93.25 93 ILE A CA 1
ATOM 690 C C . ILE A 1 93 ? -5.420 -4.328 12.841 1.00 93.25 93 ILE A C 1
ATOM 692 O O . ILE A 1 93 ? -6.076 -3.331 12.557 1.00 93.25 93 ILE A O 1
ATOM 696 N N . GLY A 1 94 ? -5.893 -5.566 12.664 1.00 95.00 94 GLY A N 1
ATOM 697 C CA . GLY A 1 94 ? -7.241 -5.864 12.181 1.00 95.00 94 GLY A CA 1
A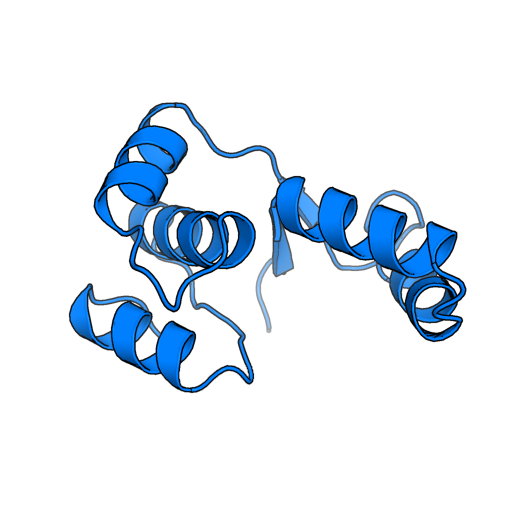TOM 698 C C . GLY A 1 94 ? -7.413 -5.833 10.660 1.00 95.00 94 GLY A C 1
ATOM 699 O O . GLY A 1 94 ? -8.548 -5.833 10.197 1.00 95.00 94 GLY A O 1
ATOM 700 N N . VAL A 1 95 ? -6.325 -5.832 9.889 1.00 96.31 95 VAL A N 1
ATOM 701 C CA . VAL A 1 95 ? -6.362 -5.951 8.424 1.00 96.31 95 VAL A CA 1
ATOM 702 C C . VAL A 1 95 ? -6.508 -7.424 8.030 1.00 96.31 95 VAL A C 1
ATOM 704 O O . VAL A 1 95 ? -5.763 -8.277 8.518 1.00 96.31 95 VAL A O 1
ATOM 707 N N . GLU A 1 96 ? -7.455 -7.731 7.138 1.00 95.75 96 GLU A N 1
ATOM 708 C CA . GLU A 1 96 ? -7.555 -9.057 6.510 1.00 95.75 96 GLU A CA 1
ATOM 709 C C . GLU A 1 96 ? -6.354 -9.277 5.580 1.00 95.75 96 GLU A C 1
ATOM 711 O O . GLU A 1 96 ? -6.028 -8.395 4.785 1.00 95.75 96 GLU A O 1
ATOM 716 N N . VAL A 1 97 ? -5.722 -10.454 5.653 1.00 89.31 97 VAL A N 1
ATOM 717 C CA . VAL A 1 97 ? -4.587 -10.862 4.802 1.00 89.31 97 VAL A CA 1
ATOM 718 C C . VAL A 1 97 ? -4.935 -12.143 4.046 1.00 89.31 97 VAL A C 1
ATOM 720 O O . VAL A 1 97 ? -5.320 -13.135 4.703 1.00 89.31 97 VAL A O 1
#

Sequence (97 aa):
MFGTIETPVSVIDELDRAAAEGYDFVTRIDAVKSYNDGWLEIVAPTGAELELADDLGDHALSSADARCLAIASQRDARLVTDDAHVGTRGAQIGVEV

Solvent-accessible surface area (backbone atoms only — not comparable to full-atom values): 5592 Å² total; per-residue (Å²): 131,85,74,91,44,73,43,48,53,57,52,52,56,50,43,54,50,40,42,75,74,66,42,70,70,45,68,66,53,55,62,39,28,38,96,58,81,24,73,35,40,77,39,78,76,52,72,69,31,48,55,45,14,63,71,62,51,46,100,86,47,51,77,44,55,21,38,51,47,23,44,21,52,77,66,78,33,72,44,88,75,91,49,66,67,61,45,52,53,30,52,74,74,71,22,50,103

Nearest PDB structures (foldseek):
  5h4g-assemb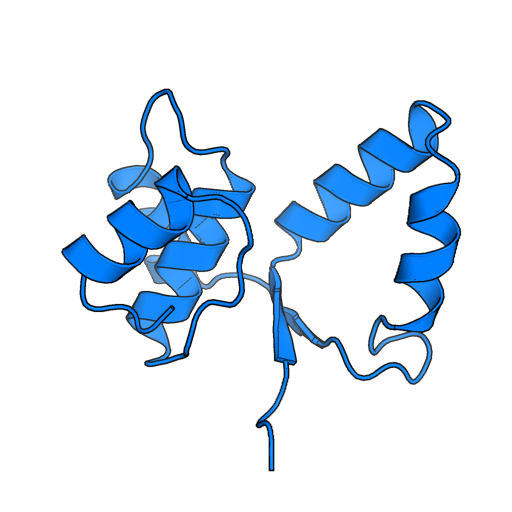ly1_B  TM=6.617E-01  e=3.662E-01  Pyrococcus horikoshii OT3
  2fe1-assembly1_A-2  TM=5.932E-01  e=1.942E-01  Pyrobaculum aerophilum str. IM2
  1v8p-assembly1_D  TM=5.790E-01  e=2.842E-01  Pyrobaculum aerophilum
  3f2d-assembly1_A  TM=5.635E-01  e=8.718E+00  Geobacillus kaustophilus
  8fhc-assembly1_A  TM=2.417E-01  e=8.718E+00  gamma proteobacterium HdN1

Secondary structure (DSSP, 8-state):
----EEEEHHHHHHHHHHHHTT-TTHHHHHTTBGGGT-SEEEEPPPHHHHHHHHHH--TTS-HHHHHHHHHHHHTT-----S-HHHHHHHHHTT---

Foldseek 3Di:
DDDQAEFEVVVVVVLVVVVVVPNPVSVVVVCQEVVNVHRYDYDHDDPQLLVQLVVLDDPPDDSRLSSLLSCQLVVVHARDDPDPVSCVSSVVSPHHD

pLDDT: mean 89.29, std 8.81, range [45.44, 97.56]

Mean predicted aligned error: 4.39 Å

Radius of gyration: 13.49 Å; Cα contacts (8 Å, |Δi|>4): 119; chains: 1; bounding box: 35×26×34 Å